Protein AF-A0A4Q3YCX0-F1 (afdb_monomer)

Nearest PDB structures (foldseek):
  1whk-assembly1_A  TM=4.786E-01  e=2.354E+00  Mus musculus
  2a63-assembly1_A  TM=5.006E-01  e=6.613E+00  Lambdavirus lambda
  5cro-assembly1_B  TM=4.441E-01  e=7.935E+00  Lambdavirus lambda

Foldseek 3Di:
DDAQDAPPDPHGDDFQFWKDAPPDPDIKTWQDWLQVLRHDPPDDPVNSVVCCVPQVTWIWIADPVPGTDIDHSHNPRIGGPGGDDPPD

Structure (mmCIF, N/CA/C/O backbone):
data_AF-A0A4Q3YCX0-F1
#
_entry.id   AF-A0A4Q3YCX0-F1
#
loop_
_atom_site.group_PDB
_atom_site.id
_atom_site.type_symbol
_atom_site.label_atom_id
_atom_site.label_alt_id
_atom_site.label_comp_id
_atom_site.label_asym_id
_atom_site.label_entity_id
_atom_site.label_seq_id
_atom_site.pdbx_PDB_ins_code
_atom_site.Cartn_x
_atom_site.Cartn_y
_atom_site.Cartn_z
_atom_site.occupancy
_atom_site.B_iso_or_equiv
_atom_site.auth_seq_id
_atom_site.auth_comp_id
_atom_site.auth_asym_id
_atom_site.auth_atom_id
_atom_site.pdbx_PDB_model_num
ATOM 1 N N . MET A 1 1 ? -13.881 1.420 9.119 1.00 59.88 1 MET A N 1
ATOM 2 C CA . MET A 1 1 ? -13.575 1.002 7.735 1.00 59.88 1 MET A CA 1
ATOM 3 C C . MET A 1 1 ? -12.891 -0.352 7.792 1.00 59.88 1 MET A C 1
ATOM 5 O O . MET A 1 1 ? -12.239 -0.629 8.794 1.00 59.88 1 MET A O 1
ATOM 9 N N . LYS A 1 2 ? -13.117 -1.217 6.800 1.00 68.94 2 LYS A N 1
ATOM 10 C CA . LYS A 1 2 ? -12.449 -2.522 6.707 1.00 68.94 2 LYS A CA 1
ATOM 11 C C . LYS A 1 2 ? -11.033 -2.286 6.166 1.00 68.94 2 LYS A C 1
ATOM 13 O O . LYS A 1 2 ? -10.866 -1.414 5.321 1.00 68.94 2 LYS A O 1
ATOM 18 N N . ALA A 1 3 ? -10.032 -2.999 6.679 1.00 76.69 3 ALA A N 1
ATOM 19 C CA . ALA A 1 3 ? -8.692 -2.953 6.096 1.00 76.69 3 ALA A CA 1
ATOM 20 C C . ALA A 1 3 ? -8.725 -3.583 4.688 1.00 76.69 3 ALA A C 1
ATOM 22 O O . ALA A 1 3 ? -9.433 -4.584 4.520 1.00 76.69 3 ALA A O 1
ATOM 23 N N . PRO A 1 4 ? -7.996 -3.030 3.702 1.00 86.31 4 PRO A N 1
ATOM 24 C CA . PRO A 1 4 ? -7.880 -3.648 2.388 1.00 86.31 4 PRO A CA 1
ATOM 25 C C . PRO A 1 4 ? -7.214 -5.022 2.519 1.00 86.31 4 PRO A C 1
ATOM 27 O O . PRO A 1 4 ? -6.365 -5.227 3.391 1.00 86.31 4 PRO A O 1
ATOM 30 N N . CYS A 1 5 ? -7.613 -5.961 1.664 1.00 89.62 5 CYS A N 1
ATOM 31 C CA . CYS A 1 5 ? -7.049 -7.308 1.597 1.00 89.62 5 CYS A CA 1
ATOM 32 C C . CYS A 1 5 ? -6.486 -7.563 0.203 1.00 89.62 5 CYS A C 1
ATOM 34 O O . CYS A 1 5 ? -7.002 -7.029 -0.778 1.00 89.62 5 CYS A O 1
ATOM 36 N N . TYR A 1 6 ? -5.471 -8.421 0.113 1.00 89.62 6 TYR A N 1
ATOM 37 C CA . TYR A 1 6 ? -4.955 -8.863 -1.180 1.00 89.62 6 TYR A CA 1
ATOM 38 C C . TYR A 1 6 ? -6.017 -9.604 -1.984 1.00 89.62 6 TYR A C 1
ATOM 40 O O . TYR A 1 6 ? -6.887 -10.276 -1.423 1.00 89.62 6 TYR A O 1
ATOM 48 N N . ARG A 1 7 ? -5.913 -9.505 -3.310 1.00 85.50 7 ARG A N 1
ATOM 49 C CA . ARG A 1 7 ? -6.806 -10.199 -4.233 1.00 85.50 7 ARG A CA 1
ATOM 50 C C . ARG A 1 7 ? -6.922 -11.688 -3.882 1.00 85.50 7 ARG A C 1
ATOM 52 O O . ARG A 1 7 ? -5.923 -12.348 -3.604 1.00 85.50 7 ARG A O 1
ATOM 59 N N . ASP A 1 8 ? -8.154 -12.197 -3.923 1.00 84.00 8 ASP A N 1
ATOM 60 C CA . ASP A 1 8 ? -8.489 -13.608 -3.686 1.00 84.00 8 ASP A CA 1
ATOM 61 C C . ASP A 1 8 ? -8.013 -14.141 -2.313 1.00 84.00 8 ASP A C 1
ATOM 63 O O . ASP A 1 8 ? -7.776 -15.337 -2.138 1.00 84.00 8 ASP A O 1
ATOM 67 N N . SER A 1 9 ? -7.876 -13.249 -1.321 1.00 85.50 9 SER A N 1
ATOM 68 C CA . SER A 1 9 ? -7.356 -13.558 0.010 1.00 85.50 9 SER A CA 1
ATOM 69 C C . SER A 1 9 ? -8.061 -12.767 1.115 1.00 85.50 9 SER A C 1
ATOM 71 O O . SER A 1 9 ? -8.469 -11.622 0.936 1.00 85.50 9 SER A O 1
ATOM 73 N N . ASP A 1 10 ? -8.143 -13.362 2.306 1.00 86.62 10 ASP A N 1
ATOM 74 C CA . ASP A 1 10 ? -8.585 -12.683 3.532 1.00 86.62 10 ASP A 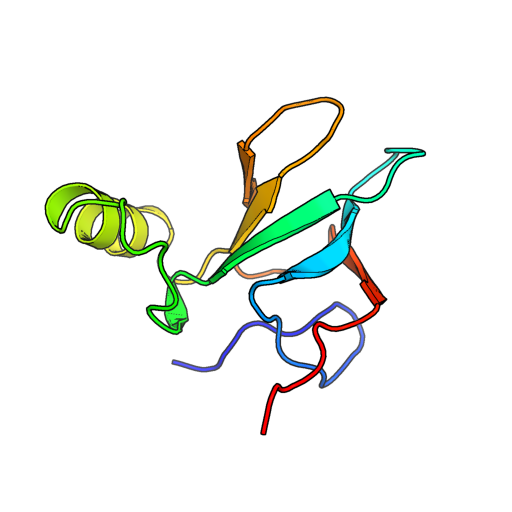CA 1
ATOM 75 C C . ASP A 1 10 ? -7.419 -12.033 4.301 1.00 86.62 10 ASP A C 1
ATOM 77 O O . ASP A 1 10 ? -7.604 -11.521 5.408 1.00 86.62 10 ASP A O 1
ATOM 81 N N . ILE A 1 11 ? -6.202 -12.059 3.746 1.00 89.00 11 ILE A N 1
ATOM 82 C CA . ILE A 1 11 ? -5.021 -11.460 4.373 1.00 89.00 11 ILE A CA 1
ATOM 83 C C . ILE A 1 11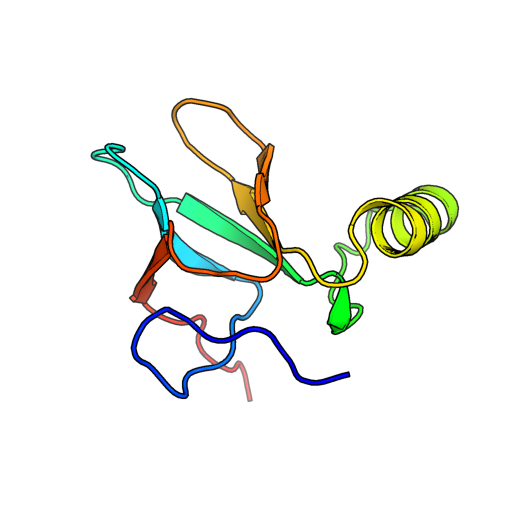 ? -5.094 -9.934 4.216 1.00 89.00 11 ILE A C 1
ATOM 85 O O . ILE A 1 11 ? -5.039 -9.446 3.082 1.00 89.00 11 ILE A O 1
ATOM 89 N N . PRO A 1 12 ? -5.176 -9.171 5.323 1.00 89.75 12 PRO A N 1
ATOM 90 C CA . PRO A 1 12 ? -5.171 -7.719 5.261 1.00 89.75 12 PRO A CA 1
ATOM 91 C C . PRO A 1 12 ? -3.788 -7.207 4.860 1.00 89.75 12 PRO A C 1
ATOM 93 O O . PRO A 1 12 ? -2.773 -7.753 5.300 1.00 89.75 12 PRO A O 1
ATOM 96 N N . VAL A 1 13 ? -3.760 -6.128 4.085 1.00 91.25 13 VAL A N 1
ATOM 97 C CA . VAL A 1 13 ? -2.526 -5.431 3.713 1.00 91.25 13 VAL A CA 1
ATOM 98 C C . VAL A 1 13 ? -1.890 -4.788 4.939 1.00 91.25 13 VAL A C 1
ATOM 100 O O . VAL A 1 13 ? -2.574 -4.194 5.779 1.00 91.25 13 VAL A O 1
ATOM 103 N N . ARG A 1 14 ? -0.564 -4.894 5.037 1.00 91.00 14 ARG A N 1
ATOM 104 C CA . ARG A 1 14 ? 0.233 -4.323 6.123 1.00 91.00 14 ARG A CA 1
ATOM 105 C C . ARG A 1 14 ? 1.429 -3.563 5.576 1.00 91.00 14 ARG A C 1
ATOM 107 O O . ARG A 1 14 ? 2.021 -3.945 4.569 1.00 91.00 14 ARG A O 1
ATOM 114 N N . ARG A 1 15 ? 1.836 -2.516 6.294 1.00 91.88 15 ARG A N 1
ATOM 115 C CA . ARG A 1 15 ? 3.122 -1.860 6.056 1.00 91.88 15 ARG A CA 1
ATOM 116 C C . ARG A 1 15 ? 4.268 -2.865 6.181 1.00 91.88 15 ARG A C 1
ATOM 118 O O . ARG A 1 15 ? 4.294 -3.677 7.104 1.00 91.88 15 ARG A O 1
ATOM 125 N N . GLY A 1 16 ? 5.210 -2.791 5.248 1.00 93.00 16 GLY A N 1
ATOM 126 C CA . GLY A 1 16 ? 6.358 -3.686 5.135 1.00 93.00 16 GLY A CA 1
ATOM 127 C C . GLY A 1 16 ? 6.065 -5.010 4.426 1.00 93.00 16 GLY A C 1
ATOM 128 O O . GLY A 1 16 ? 6.974 -5.832 4.284 1.00 93.00 16 GLY A O 1
ATOM 129 N N . ASP A 1 17 ? 4.824 -5.257 3.989 1.00 94.00 17 ASP A N 1
ATOM 130 C CA . ASP A 1 17 ? 4.547 -6.393 3.116 1.00 94.00 17 ASP A CA 1
ATOM 131 C C . ASP A 1 17 ? 5.357 -6.249 1.820 1.00 94.00 17 ASP A C 1
ATOM 133 O O . ASP A 1 17 ? 5.398 -5.180 1.206 1.00 94.00 17 ASP A O 1
ATOM 137 N N . LEU A 1 18 ? 5.991 -7.345 1.398 1.00 95.00 18 LEU A N 1
ATOM 138 C CA . LEU A 1 18 ? 6.598 -7.445 0.079 1.00 95.00 18 LEU A CA 1
ATOM 139 C C . LEU A 1 18 ? 5.585 -8.009 -0.900 1.00 95.00 18 LEU A C 1
ATOM 141 O O . LEU A 1 18 ? 5.030 -9.097 -0.704 1.00 95.00 18 LEU A O 1
ATOM 145 N N . VAL A 1 19 ? 5.412 -7.281 -1.988 1.00 93.06 19 VAL A N 1
ATOM 146 C CA . VAL A 1 19 ? 4.390 -7.545 -2.984 1.00 93.06 19 VAL A CA 1
ATOM 147 C C . VAL A 1 19 ? 4.986 -7.521 -4.381 1.00 93.06 19 VAL A C 1
ATOM 149 O O . VAL A 1 19 ? 6.022 -6.903 -4.630 1.00 93.06 19 VAL A O 1
ATOM 152 N N . ARG A 1 20 ? 4.329 -8.199 -5.313 1.00 91.94 20 ARG A N 1
ATOM 153 C CA . ARG A 1 20 ? 4.586 -8.029 -6.736 1.00 91.94 20 ARG A CA 1
ATOM 154 C C . ARG A 1 20 ? 3.547 -7.058 -7.281 1.00 91.94 20 ARG A C 1
ATOM 156 O O . 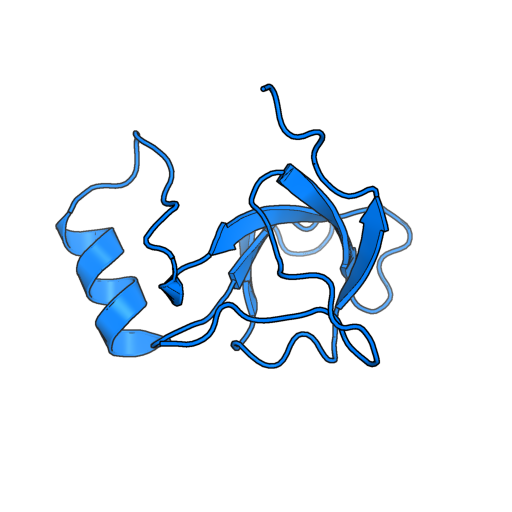ARG A 1 20 ? 2.352 -7.345 -7.236 1.00 91.94 20 ARG A O 1
ATOM 163 N N . TRP A 1 21 ? 4.023 -5.915 -7.758 1.00 89.12 21 TRP A N 1
ATOM 164 C CA . TRP A 1 21 ? 3.224 -4.933 -8.481 1.00 89.12 21 TRP A CA 1
ATOM 165 C C . TRP A 1 21 ? 3.331 -5.200 -9.984 1.00 89.12 21 TRP A C 1
ATOM 167 O O . TRP A 1 21 ? 4.332 -5.750 -10.444 1.00 89.12 21 TRP A O 1
ATOM 177 N N . HIS A 1 22 ? 2.275 -4.893 -10.735 1.00 77.75 22 HIS A N 1
ATOM 178 C CA . HIS A 1 22 ? 2.122 -5.234 -12.149 1.00 77.75 22 HIS A CA 1
ATOM 179 C C . HIS A 1 22 ? 3.407 -5.174 -12.982 1.00 77.75 22 HIS A C 1
ATOM 181 O O . HIS A 1 22 ? 4.007 -4.120 -13.142 1.00 77.75 22 HIS A O 1
ATOM 187 N N . SER A 1 23 ? 3.743 -6.294 -13.627 1.00 68.62 23 SER A N 1
ATOM 188 C CA . SER A 1 23 ? 4.827 -6.403 -14.620 1.00 68.62 23 SER A CA 1
ATOM 189 C C . SER A 1 23 ? 6.235 -6.037 -14.131 1.00 68.62 23 SER A C 1
ATOM 191 O O . SER A 1 23 ? 7.174 -6.134 -14.920 1.00 68.62 23 SER A O 1
ATOM 193 N N . ASP A 1 24 ? 6.411 -5.686 -12.857 1.00 79.69 24 ASP A N 1
ATOM 194 C CA . ASP A 1 24 ? 7.730 -5.493 -12.272 1.00 79.69 24 ASP A CA 1
ATOM 195 C C . ASP A 1 24 ? 8.361 -6.861 -11.973 1.00 79.69 24 ASP A C 1
ATOM 197 O O . ASP A 1 24 ? 7.788 -7.720 -11.295 1.00 79.69 24 ASP A O 1
ATOM 201 N N . GLU A 1 25 ? 9.583 -7.067 -12.469 1.00 80.12 25 GLU A N 1
ATOM 202 C CA . GLU A 1 25 ? 10.385 -8.246 -12.117 1.00 80.12 25 GLU A CA 1
ATOM 203 C C . GLU A 1 25 ? 10.834 -8.206 -10.647 1.00 80.12 25 GLU A C 1
ATOM 205 O O . GLU A 1 25 ? 11.004 -9.245 -10.005 1.00 80.12 25 GLU A O 1
ATOM 210 N N . ALA A 1 26 ? 11.020 -6.999 -10.108 1.00 89.25 26 ALA A N 1
ATOM 211 C CA . ALA A 1 26 ? 11.469 -6.763 -8.745 1.00 89.25 26 ALA A CA 1
ATOM 212 C C . ALA A 1 26 ? 10.291 -6.526 -7.786 1.00 89.25 26 ALA A C 1
ATOM 214 O O . ALA A 1 26 ? 9.236 -6.022 -8.160 1.00 89.25 26 ALA A O 1
ATOM 215 N N . LEU A 1 27 ? 10.478 -6.910 -6.520 1.00 93.00 27 LEU A N 1
ATOM 216 C CA . LEU A 1 27 ? 9.440 -6.774 -5.499 1.00 93.00 27 LEU A CA 1
ATOM 217 C C . LEU A 1 27 ? 9.292 -5.319 -5.050 1.00 93.00 27 LEU A C 1
ATOM 219 O O . LEU A 1 27 ? 10.279 -4.599 -4.901 1.00 93.00 27 LEU A O 1
ATOM 223 N N . SER A 1 28 ? 8.047 -4.940 -4.787 1.00 94.06 28 SER A N 1
ATOM 224 C CA . SER A 1 28 ? 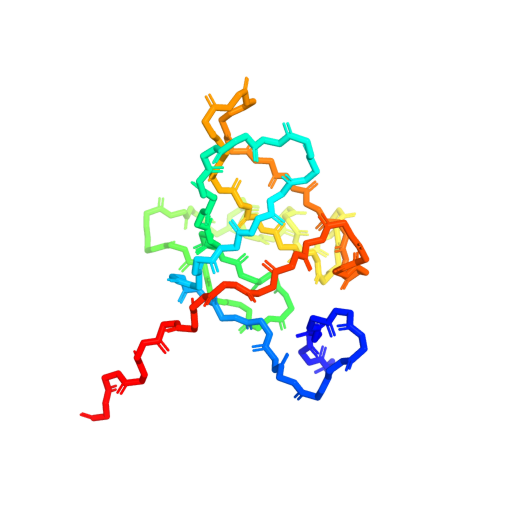7.661 -3.676 -4.170 1.00 94.06 28 SER A CA 1
ATOM 225 C C . SER A 1 28 ? 7.388 -3.871 -2.679 1.00 94.06 28 SER A C 1
ATOM 227 O O . SER A 1 28 ? 7.123 -4.987 -2.224 1.00 94.06 28 SER A O 1
ATOM 229 N N . GLU A 1 29 ? 7.443 -2.786 -1.914 1.00 94.62 29 GLU A N 1
ATOM 230 C CA . GLU A 1 29 ? 7.163 -2.789 -0.474 1.00 94.62 29 GLU A CA 1
ATOM 231 C C . GLU A 1 29 ? 5.994 -1.859 -0.155 1.00 94.62 29 GLU A C 1
ATOM 233 O O . GLU A 1 29 ? 5.960 -0.722 -0.624 1.00 94.62 29 GLU A O 1
ATOM 238 N N . VAL A 1 30 ? 5.048 -2.314 0.665 1.00 93.75 30 VAL A N 1
ATOM 239 C CA . VAL A 1 30 ? 3.965 -1.460 1.165 1.00 93.75 30 VAL A CA 1
ATOM 240 C C . VAL A 1 30 ? 4.517 -0.466 2.188 1.00 93.75 30 VAL A C 1
ATOM 242 O O . VAL A 1 30 ? 4.984 -0.855 3.255 1.00 93.75 30 VAL A O 1
ATOM 245 N N . LEU A 1 31 ? 4.420 0.830 1.898 1.00 93.56 31 LEU A N 1
ATOM 246 C CA . LEU A 1 31 ? 4.911 1.902 2.765 1.00 93.56 31 LEU A CA 1
ATOM 247 C C . LEU A 1 31 ? 3.907 2.329 3.836 1.00 93.56 31 LEU A C 1
ATOM 249 O O . LEU A 1 31 ? 4.316 2.660 4.947 1.00 93.56 31 LEU A O 1
ATOM 253 N N . PHE A 1 32 ? 2.615 2.369 3.506 1.00 92.50 32 PHE A N 1
ATOM 254 C CA . PHE A 1 32 ? 1.537 2.654 4.454 1.00 92.50 32 PHE A CA 1
ATOM 255 C C . PHE A 1 32 ? 0.165 2.309 3.882 1.00 92.50 32 PHE A C 1
ATOM 257 O O . PHE A 1 32 ? -0.024 2.253 2.666 1.00 92.50 32 PHE A O 1
ATOM 264 N N . VAL A 1 33 ? -0.807 2.141 4.780 1.00 91.62 33 VAL A N 1
ATOM 265 C CA . VAL A 1 33 ? -2.215 1.907 4.442 1.00 91.62 33 VAL A CA 1
ATOM 266 C C . VAL A 1 33 ? -3.053 3.059 4.997 1.00 91.62 33 VAL A C 1
ATOM 268 O O . VAL A 1 33 ? -3.102 3.291 6.206 1.00 91.62 33 VAL A O 1
ATOM 271 N N . VAL A 1 34 ? -3.721 3.805 4.113 1.00 90.62 34 VAL A N 1
ATOM 272 C CA . VAL A 1 34 ? -4.431 5.045 4.474 1.00 90.62 34 VAL A CA 1
ATOM 27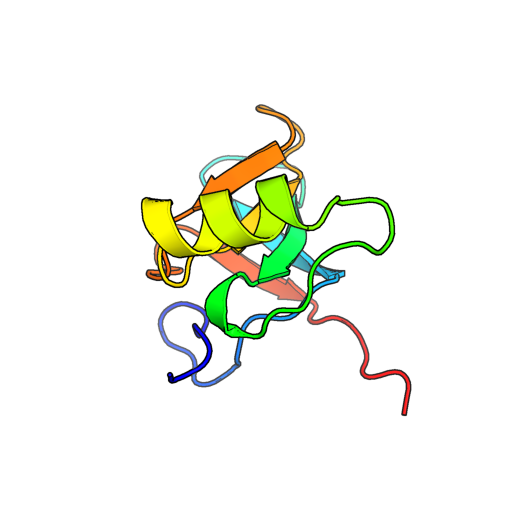3 C C . VAL A 1 34 ? -5.573 4.767 5.457 1.00 90.62 34 VAL A C 1
ATOM 275 O O . VAL A 1 34 ? -5.726 5.479 6.454 1.00 90.62 34 VAL A O 1
ATOM 278 N N . SER A 1 35 ? -6.341 3.700 5.217 1.00 85.06 35 SER A N 1
ATOM 279 C CA . SER A 1 35 ? -7.534 3.344 6.003 1.00 85.06 35 SER A CA 1
ATOM 280 C C . SER A 1 35 ? -7.237 2.892 7.435 1.00 85.06 35 SER A C 1
ATOM 282 O O . SER A 1 35 ? -8.103 3.016 8.304 1.00 85.06 35 SER A O 1
ATOM 284 N N . THR A 1 36 ? -6.029 2.390 7.706 1.00 84.94 36 THR A N 1
ATOM 285 C CA . THR A 1 36 ? -5.594 1.991 9.055 1.00 84.94 36 THR A CA 1
ATOM 286 C C . THR A 1 36 ? -4.893 3.126 9.800 1.00 84.94 36 THR A C 1
ATOM 288 O O . THR A 1 36 ? -4.708 3.043 11.012 1.00 84.94 36 THR A O 1
ATOM 291 N N . GLY A 1 37 ? -4.528 4.204 9.096 1.00 86.12 37 GLY A N 1
ATOM 292 C CA . GLY A 1 37 ? -3.755 5.308 9.656 1.00 86.12 37 GLY A CA 1
ATOM 293 C C . GLY A 1 37 ? -2.292 4.960 9.939 1.00 86.12 37 GLY A C 1
ATOM 294 O O . GLY A 1 37 ? -1.631 5.728 10.638 1.00 86.12 37 GLY A O 1
ATOM 295 N N . ASP A 1 38 ? -1.794 3.844 9.402 1.00 87.00 38 ASP A N 1
ATOM 296 C CA . ASP A 1 38 ? -0.417 3.363 9.560 1.00 87.00 38 ASP A CA 1
ATOM 297 C C . ASP A 1 38 ? 0.550 4.138 8.658 1.00 87.00 38 ASP A C 1
ATOM 299 O O . ASP A 1 38 ? 1.145 3.593 7.733 1.00 87.00 38 ASP A O 1
ATOM 303 N N . PHE A 1 39 ? 0.644 5.449 8.884 1.00 89.38 39 PHE A N 1
ATOM 304 C CA . PHE A 1 39 ? 1.521 6.346 8.138 1.00 89.38 39 PHE A CA 1
ATOM 305 C C . PHE A 1 39 ? 2.948 6.371 8.711 1.00 89.38 39 PHE A C 1
ATOM 307 O O . PHE A 1 39 ? 3.130 6.208 9.920 1.00 89.38 39 PHE A O 1
ATOM 314 N N . PRO A 1 40 ? 3.969 6.677 7.888 1.00 87.12 40 PRO A N 1
ATOM 315 C CA . PRO A 1 40 ? 5.331 6.890 8.366 1.00 87.12 40 PRO A CA 1
ATOM 316 C C . PRO A 1 40 ? 5.414 8.059 9.359 1.00 87.12 40 PRO A C 1
ATOM 318 O O . PRO A 1 40 ? 4.741 9.080 9.192 1.00 87.12 40 PRO A O 1
ATOM 321 N N . GLU A 1 41 ? 6.276 7.949 10.374 1.00 86.50 41 GLU A N 1
ATOM 322 C CA . GLU A 1 41 ? 6.407 8.973 11.425 1.00 86.50 41 GLU A CA 1
ATOM 323 C C . GLU A 1 41 ? 6.826 10.342 10.879 1.00 86.50 41 GLU A C 1
ATOM 325 O O . GLU A 1 41 ? 6.401 11.376 11.388 1.00 86.50 41 GLU A O 1
ATOM 330 N N . ASN A 1 42 ? 7.619 10.344 9.809 1.00 88.38 42 ASN A N 1
ATOM 331 C CA . ASN A 1 42 ? 8.111 11.541 9.136 1.00 88.38 42 ASN A CA 1
ATOM 332 C C . ASN A 1 42 ? 7.067 12.228 8.241 1.00 88.38 42 ASN A C 1
ATOM 334 O O . ASN A 1 42 ? 7.337 13.317 7.741 1.00 88.38 42 ASN A O 1
ATOM 338 N N . LEU A 1 43 ? 5.904 11.613 8.014 1.00 90.31 43 LEU A N 1
ATOM 339 C CA . LEU A 1 43 ? 4.834 12.217 7.228 1.00 90.31 43 LEU A CA 1
ATOM 340 C C . LEU A 1 43 ? 4.028 13.183 8.103 1.00 90.31 43 LEU A C 1
ATOM 342 O O . LEU A 1 43 ? 3.514 12.774 9.146 1.00 90.31 43 LEU A O 1
ATOM 346 N N . ASP A 1 44 ? 3.890 14.443 7.693 1.00 93.12 44 ASP A N 1
ATOM 347 C CA . ASP A 1 44 ? 3.163 15.449 8.473 1.00 93.12 44 ASP A CA 1
ATOM 348 C C . ASP A 1 44 ? 1.638 15.228 8.487 1.00 93.12 44 ASP A C 1
ATOM 350 O O . ASP A 1 44 ? 1.071 14.469 7.699 1.00 93.12 44 ASP A O 1
ATOM 354 N N . GLN A 1 45 ? 0.958 15.896 9.424 1.00 91.62 45 GLN A N 1
ATOM 355 C CA . GLN A 1 45 ? -0.485 15.746 9.613 1.00 91.62 45 GLN A CA 1
ATOM 356 C C . GLN A 1 45 ? -1.291 16.208 8.389 1.00 91.62 45 GLN A C 1
ATOM 358 O O . GLN A 1 45 ? -2.270 15.558 8.031 1.00 91.62 45 GLN A O 1
ATOM 363 N N . ALA A 1 46 ? -0.859 17.280 7.717 1.00 94.06 46 ALA A N 1
ATOM 364 C CA . ALA A 1 46 ? -1.553 17.813 6.547 1.00 94.06 46 ALA A CA 1
ATOM 365 C C . ALA A 1 46 ? -1.546 16.812 5.382 1.00 94.06 46 ALA A C 1
ATOM 367 O O . ALA A 1 46 ? -2.567 16.605 4.732 1.00 94.06 46 ALA A O 1
ATOM 368 N N . SE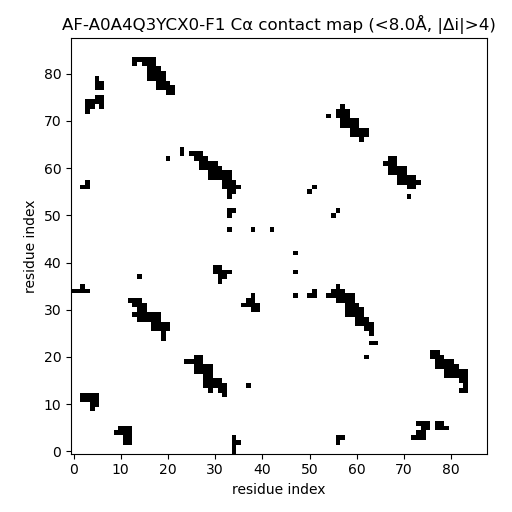R A 1 47 ? -0.420 16.133 5.171 1.00 91.31 47 SER A N 1
ATOM 369 C CA . SER A 1 47 ? -0.256 15.095 4.156 1.00 91.31 47 SER A CA 1
ATOM 370 C C . SER A 1 47 ? -1.116 13.873 4.471 1.00 91.31 47 SER A C 1
ATOM 372 O O . SER A 1 47 ? -1.791 13.350 3.588 1.00 91.31 47 SER A O 1
ATOM 374 N N . ARG A 1 48 ? -1.158 13.438 5.739 1.00 91.44 48 ARG A N 1
ATOM 375 C CA . ARG A 1 48 ? -2.031 12.333 6.184 1.00 91.44 48 ARG A CA 1
ATOM 376 C C . ARG A 1 48 ? -3.505 12.636 5.928 1.00 91.44 48 ARG A C 1
ATOM 378 O O . ARG A 1 48 ? -4.240 11.766 5.463 1.00 91.44 48 ARG A O 1
ATOM 385 N N . ASP A 1 49 ? -3.936 13.856 6.234 1.00 91.62 49 ASP A N 1
ATOM 386 C CA . ASP A 1 49 ? -5.322 14.275 6.036 1.00 91.62 49 ASP A CA 1
ATOM 387 C C . ASP A 1 49 ? -5.659 14.429 4.552 1.00 91.62 49 ASP A C 1
ATOM 389 O O . ASP A 1 49 ? -6.737 14.010 4.132 1.00 91.62 49 ASP A O 1
ATOM 393 N N . TRP A 1 50 ? -4.715 14.922 3.744 1.00 91.00 50 TRP A N 1
ATOM 394 C CA . TRP A 1 50 ? -4.852 14.936 2.290 1.00 91.00 50 TRP A CA 1
ATOM 395 C C . TRP A 1 50 ? -5.014 13.523 1.718 1.00 91.00 50 TRP A C 1
ATOM 397 O O . TRP A 1 50 ? -5.966 13.286 0.981 1.00 91.00 50 TRP A O 1
ATOM 407 N N . PHE A 1 51 ? -4.176 12.556 2.118 1.00 89.88 51 PHE A N 1
ATOM 408 C CA . PHE A 1 51 ? -4.304 11.171 1.645 1.00 89.88 51 PHE A CA 1
ATOM 409 C C . PHE A 1 51 ? -5.665 10.557 1.982 1.00 89.88 51 PHE A C 1
ATOM 411 O O . PHE A 1 51 ? -6.263 9.879 1.149 1.00 89.88 51 PHE A O 1
ATOM 418 N N . ARG A 1 52 ? -6.173 10.805 3.193 1.00 88.69 52 ARG A N 1
ATOM 419 C CA . ARG A 1 52 ? -7.500 10.330 3.611 1.00 88.69 52 ARG A CA 1
ATOM 420 C C . ARG A 1 52 ? -8.624 10.963 2.798 1.00 88.69 52 ARG A C 1
ATOM 422 O O . ARG A 1 52 ? -9.583 10.273 2.474 1.00 88.69 52 ARG A O 1
ATOM 429 N N . ALA A 1 53 ? -8.522 12.258 2.506 1.00 88.88 53 ALA A N 1
ATOM 430 C CA . ALA A 1 53 ? -9.537 12.980 1.747 1.00 88.88 53 ALA A CA 1
ATOM 431 C C . ALA A 1 53 ? -9.555 12.567 0.270 1.00 88.88 53 ALA A C 1
ATOM 433 O O . ALA A 1 53 ? -10.631 12.384 -0.290 1.00 88.88 53 ALA A O 1
ATOM 434 N N . GLU A 1 54 ? -8.377 12.411 -0.334 1.00 87.25 54 GLU A N 1
ATOM 435 C CA . GLU A 1 54 ? -8.232 12.141 -1.765 1.00 87.25 54 GLU A CA 1
ATOM 436 C C . GLU A 1 54 ? -8.450 10.662 -2.104 1.00 87.25 54 GLU A C 1
ATOM 438 O O . GLU A 1 54 ? -9.146 10.338 -3.062 1.00 87.25 54 GLU A O 1
ATOM 443 N N . PHE A 1 55 ? -7.888 9.751 -1.304 1.00 81.44 55 PHE A N 1
ATOM 444 C CA . PHE A 1 55 ? -7.832 8.326 -1.649 1.00 81.44 55 PHE A CA 1
ATOM 445 C C . PHE A 1 55 ? -8.692 7.439 -0.755 1.00 81.44 55 PHE A C 1
ATOM 447 O O . PHE A 1 55 ? -8.802 6.247 -1.034 1.00 81.44 55 PHE A O 1
ATOM 454 N N . GLY A 1 56 ? -9.274 7.978 0.323 1.00 79.69 56 GLY A N 1
ATOM 455 C CA . GLY A 1 56 ? -10.119 7.240 1.265 1.00 79.69 56 GLY A CA 1
ATOM 456 C C . GLY A 1 56 ? -9.377 6.129 2.018 1.00 79.69 56 GLY A C 1
ATOM 457 O O . GLY A 1 56 ? -9.054 6.281 3.197 1.00 79.69 56 GLY A O 1
ATOM 458 N N . GLY A 1 57 ? -9.121 5.005 1.339 1.00 81.38 57 GLY A N 1
ATOM 459 C CA . GLY A 1 57 ? -8.561 3.766 1.878 1.00 81.38 57 GLY A CA 1
ATOM 460 C C . GLY A 1 57 ? -7.423 3.126 1.073 1.00 81.38 57 GLY A C 1
ATOM 461 O O . GLY A 1 57 ? -7.182 1.935 1.252 1.00 81.38 57 GLY A O 1
ATOM 462 N N . GLY A 1 58 ? -6.723 3.892 0.231 1.00 88.50 58 GLY A N 1
ATOM 463 C CA . GLY A 1 58 ? -5.622 3.398 -0.605 1.00 88.50 58 GLY A CA 1
ATOM 464 C C . GLY A 1 58 ? -4.367 2.914 0.136 1.00 88.50 58 GLY A C 1
ATOM 465 O O . GLY A 1 58 ? -4.233 3.016 1.364 1.00 88.50 58 GLY A O 1
ATOM 466 N N . ILE A 1 59 ? -3.423 2.396 -0.646 1.00 91.19 59 ILE A N 1
ATOM 467 C CA . ILE A 1 59 ? -2.141 1.853 -0.190 1.00 91.19 59 ILE A CA 1
ATOM 468 C C . ILE A 1 59 ? -1.024 2.559 -0.947 1.00 91.19 59 ILE A C 1
ATOM 470 O O . ILE A 1 59 ? -1.079 2.695 -2.165 1.00 91.19 59 ILE A O 1
ATOM 474 N N . MET A 1 60 ? 0.007 2.990 -0.228 1.00 93.19 60 MET A N 1
ATOM 475 C CA . MET A 1 60 ? 1.236 3.463 -0.855 1.00 93.19 60 MET A CA 1
ATOM 476 C C . MET A 1 60 ? 2.221 2.306 -0.956 1.00 93.19 60 MET A C 1
ATOM 478 O O . MET A 1 60 ? 2.534 1.675 0.057 1.00 93.19 60 MET A O 1
ATOM 482 N N . ILE A 1 61 ? 2.747 2.064 -2.150 1.00 92.56 61 ILE A N 1
ATOM 483 C CA . ILE A 1 61 ? 3.796 1.079 -2.410 1.00 92.56 61 ILE A CA 1
ATOM 484 C C . ILE A 1 61 ? 5.042 1.759 -2.962 1.00 92.56 61 ILE A C 1
ATOM 486 O O . ILE A 1 61 ? 4.961 2.706 -3.738 1.00 92.56 61 ILE A O 1
ATOM 490 N N . LYS A 1 62 ? 6.211 1.255 -2.580 1.00 93.38 62 LYS A N 1
ATOM 491 C CA . LYS A 1 62 ? 7.486 1.636 -3.174 1.00 93.38 62 LYS A CA 1
ATOM 492 C C . LYS A 1 62 ? 7.848 0.649 -4.263 1.00 93.38 62 LYS A C 1
ATOM 494 O O . LYS A 1 62 ? 8.139 -0.513 -3.981 1.00 93.38 62 LYS A O 1
ATOM 499 N N . THR A 1 63 ? 7.871 1.149 -5.484 1.00 89.75 63 THR A N 1
ATOM 500 C CA . THR A 1 63 ? 8.104 0.384 -6.704 1.00 89.75 63 THR A CA 1
ATOM 501 C C . THR A 1 63 ? 9.496 0.701 -7.260 1.00 89.75 63 THR A C 1
ATOM 503 O O . THR A 1 63 ? 9.943 1.854 -7.208 1.00 89.75 63 THR A O 1
ATOM 506 N N . PRO A 1 64 ? 10.226 -0.289 -7.793 1.00 86.19 64 PRO A N 1
ATOM 507 C CA . PRO A 1 64 ? 11.501 -0.043 -8.464 1.00 86.19 64 PRO A CA 1
ATOM 508 C C . PRO A 1 64 ? 11.372 0.786 -9.749 1.00 86.19 64 PRO A C 1
ATOM 510 O O . PRO A 1 64 ? 12.279 1.556 -10.063 1.00 86.19 64 PRO A O 1
ATOM 513 N N . SER A 1 65 ? 10.275 0.626 -10.494 1.00 85.38 65 SER A N 1
ATOM 514 C CA . SER A 1 65 ? 10.089 1.246 -11.811 1.00 85.38 65 SER A CA 1
ATOM 515 C C . SER A 1 65 ? 9.483 2.653 -11.762 1.00 85.38 65 SER A C 1
ATOM 517 O O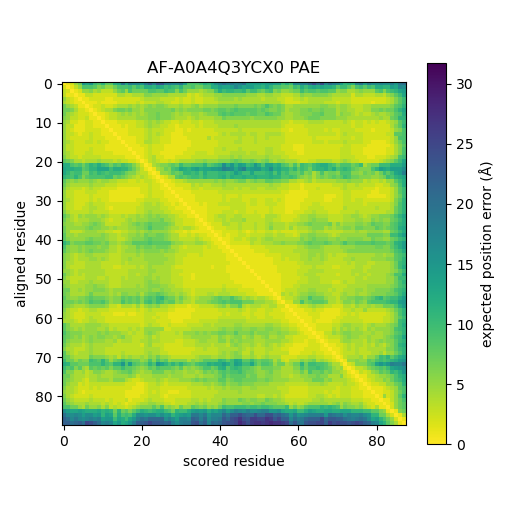 . SER A 1 65 ? 9.815 3.478 -12.615 1.00 85.38 65 SER A O 1
ATOM 519 N N . ALA A 1 66 ? 8.644 2.958 -10.767 1.00 85.31 66 ALA A N 1
ATOM 520 C CA . ALA A 1 66 ? 7.903 4.220 -10.681 1.00 85.31 66 ALA A CA 1
ATOM 521 C C . ALA A 1 66 ? 8.114 4.992 -9.364 1.00 85.31 66 ALA A C 1
ATOM 523 O O . ALA A 1 66 ? 7.589 6.095 -9.211 1.00 85.31 66 ALA A O 1
ATOM 524 N N . GLY A 1 67 ? 8.910 4.466 -8.427 1.00 89.88 67 GLY A N 1
ATOM 525 C CA . GLY A 1 67 ? 9.073 5.060 -7.101 1.00 89.88 67 GLY A CA 1
ATOM 526 C C . GLY A 1 67 ? 7.841 4.825 -6.229 1.00 89.88 67 GLY A C 1
ATOM 527 O O . GLY A 1 67 ? 7.258 3.742 -6.262 1.00 89.88 67 GLY A O 1
ATOM 528 N N . ASP A 1 68 ? 7.457 5.818 -5.434 1.00 92.00 68 ASP A N 1
ATOM 529 C CA . ASP A 1 68 ? 6.331 5.698 -4.507 1.00 92.00 68 ASP A CA 1
ATOM 530 C C . ASP A 1 68 ? 5.009 5.954 -5.250 1.00 92.00 68 ASP A C 1
ATOM 532 O O . ASP A 1 68 ? 4.779 7.048 -5.772 1.00 92.00 68 ASP A O 1
ATOM 536 N N . VAL A 1 69 ? 4.149 4.936 -5.311 1.00 89.69 69 VAL A N 1
ATOM 537 C CA . VAL A 1 69 ? 2.884 4.944 -6.056 1.00 89.69 69 VAL A CA 1
ATOM 538 C C . VAL A 1 69 ? 1.715 4.668 -5.117 1.00 89.69 69 VAL A C 1
ATOM 540 O O . VAL A 1 69 ? 1.774 3.769 -4.276 1.00 89.69 69 VAL A O 1
ATOM 543 N N . LEU A 1 70 ? 0.641 5.442 -5.285 1.00 88.56 70 LEU A N 1
ATOM 544 C CA . LEU A 1 70 ? -0.634 5.213 -4.616 1.00 88.56 70 LEU A CA 1
ATOM 545 C C . LEU A 1 70 ? -1.537 4.329 -5.456 1.00 88.56 70 LEU A C 1
ATOM 547 O O . LEU A 1 70 ? -1.904 4.688 -6.572 1.00 88.56 70 LEU A O 1
ATOM 551 N N . GLU A 1 71 ? -1.939 3.221 -4.855 1.00 86.44 71 GLU A N 1
ATOM 552 C CA . GLU A 1 71 ? -2.930 2.303 -5.387 1.00 86.44 71 GLU A CA 1
ATOM 553 C C . GLU A 1 71 ? -4.240 2.462 -4.612 1.00 86.44 71 GLU A C 1
ATOM 555 O O . GLU A 1 71 ? -4.250 2.739 -3.403 1.00 86.44 71 GLU A O 1
ATOM 560 N N . SER A 1 72 ? -5.361 2.310 -5.319 1.00 77.25 72 SER A N 1
ATOM 561 C CA . SER A 1 72 ? -6.686 2.278 -4.696 1.00 77.25 72 SER A CA 1
ATO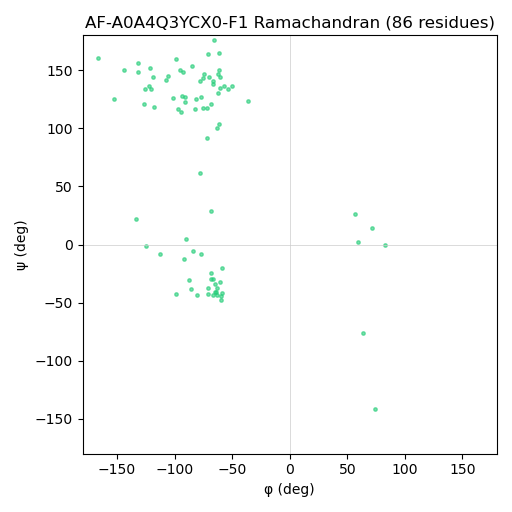M 562 C C . SER A 1 72 ? -6.804 1.107 -3.717 1.00 77.25 72 SER A C 1
ATOM 564 O O . SER A 1 72 ? -6.002 0.177 -3.729 1.00 77.25 72 SER A O 1
ATOM 566 N N . GLU A 1 73 ? -7.820 1.136 -2.852 1.00 71.81 73 GLU A N 1
ATOM 567 C CA . GLU A 1 73 ? -8.053 0.074 -1.856 1.00 71.81 73 GLU A CA 1
ATOM 568 C C . GLU A 1 73 ? -8.251 -1.325 -2.476 1.00 71.81 73 GLU A C 1
ATOM 570 O O . GLU A 1 73 ? -8.028 -2.346 -1.817 1.00 71.81 73 GLU A O 1
ATOM 575 N N . ASP A 1 74 ? -8.601 -1.360 -3.761 1.00 72.06 74 ASP A N 1
ATOM 576 C CA . ASP A 1 74 ? -8.690 -2.553 -4.587 1.00 72.06 74 ASP A CA 1
ATOM 577 C C . ASP A 1 74 ? -7.281 -3.075 -4.899 1.00 72.06 74 ASP A C 1
ATOM 579 O O . ASP A 1 74 ? -6.647 -2.703 -5.886 1.00 72.06 74 ASP A O 1
ATOM 583 N N . CYS A 1 75 ? -6.779 -3.976 -4.054 1.00 80.69 75 CYS A N 1
ATOM 584 C CA . CYS A 1 75 ? -5.472 -4.632 -4.199 1.00 80.69 75 CYS A CA 1
ATOM 585 C C . CYS A 1 75 ? -5.408 -5.604 -5.396 1.00 80.69 75 CYS A C 1
ATOM 587 O O . CYS A 1 75 ? -4.692 -6.603 -5.357 1.00 80.69 75 CYS A O 1
ATOM 589 N N . GLU A 1 76 ? -6.184 -5.368 -6.453 1.00 80.75 76 GLU A N 1
ATOM 590 C CA . GLU A 1 76 ? -6.304 -6.240 -7.622 1.00 80.75 76 GLU A CA 1
ATOM 591 C C . GLU A 1 76 ? -5.008 -6.313 -8.431 1.00 80.75 76 GLU A C 1
ATOM 593 O O . GLU A 1 76 ? -4.716 -7.341 -9.051 1.00 80.75 76 GLU A O 1
ATOM 598 N N . ALA A 1 77 ? -4.236 -5.227 -8.390 1.00 81.75 77 ALA A N 1
ATOM 599 C CA . ALA A 1 77 ? -2.962 -5.047 -9.072 1.00 81.75 77 ALA A CA 1
ATOM 600 C C . ALA A 1 77 ? -1.751 -5.613 -8.314 1.00 81.75 77 ALA A C 1
ATOM 602 O O . ALA A 1 77 ? -0.623 -5.567 -8.816 1.00 81.75 77 ALA A O 1
ATOM 603 N N . ILE A 1 78 ? -1.967 -6.103 -7.091 1.00 88.12 78 ILE A N 1
ATOM 604 C CA . ILE A 1 78 ? -0.906 -6.383 -6.130 1.00 88.12 78 ILE A CA 1
ATOM 605 C C . ILE A 1 78 ? -1.023 -7.825 -5.636 1.00 88.12 78 ILE A C 1
ATOM 607 O O . ILE A 1 78 ? -2.017 -8.223 -5.030 1.00 88.12 78 ILE A O 1
ATOM 611 N N . GLU A 1 79 ? 0.033 -8.605 -5.842 1.00 90.56 79 GLU A N 1
ATOM 612 C CA . GLU A 1 79 ? 0.136 -9.971 -5.330 1.00 90.56 79 GLU A CA 1
ATOM 613 C C . GLU A 1 79 ? 1.022 -9.998 -4.079 1.00 90.56 79 GLU A C 1
ATOM 615 O O . GLU A 1 79 ? 2.174 -9.557 -4.110 1.00 90.56 79 GLU A O 1
ATOM 620 N N . LEU A 1 80 ? 0.517 -10.550 -2.973 1.00 92.12 80 LEU A N 1
ATOM 621 C CA . LEU A 1 80 ? 1.321 -10.754 -1.770 1.00 92.12 80 LEU A CA 1
ATOM 622 C C . LEU A 1 80 ? 2.387 -11.828 -2.006 1.00 92.12 80 LEU A C 1
ATOM 624 O O . LEU A 1 80 ? 2.065 -12.991 -2.239 1.00 92.12 80 LEU A O 1
ATOM 628 N N . VAL A 1 81 ? 3.660 -11.460 -1.846 1.00 93.19 81 VAL A N 1
ATOM 629 C CA . VAL A 1 81 ? 4.788 -12.404 -1.912 1.00 93.19 81 VAL A CA 1
ATOM 630 C C . VAL A 1 81 ? 5.240 -12.809 -0.513 1.00 93.19 81 VAL A C 1
ATOM 632 O O . VAL A 1 81 ? 5.509 -13.982 -0.251 1.00 93.19 81 VAL A O 1
ATOM 635 N N . ARG A 1 82 ? 5.328 -11.846 0.409 1.00 92.75 82 ARG A N 1
ATOM 636 C CA . ARG A 1 82 ? 5.686 -12.099 1.807 1.00 92.75 82 ARG A CA 1
ATOM 637 C C . ARG A 1 82 ? 5.078 -11.035 2.704 1.00 92.75 82 ARG A C 1
ATOM 639 O O . ARG A 1 82 ? 5.377 -9.860 2.531 1.00 92.75 82 ARG A O 1
ATOM 646 N N . SER A 1 83 ? 4.320 -11.451 3.714 1.00 91.38 83 SER A N 1
ATOM 647 C CA . SER A 1 83 ? 3.819 -10.496 4.699 1.00 91.38 83 SER A CA 1
ATOM 648 C C . SER A 1 83 ? 4.924 -10.048 5.657 1.00 91.38 83 SER A C 1
ATOM 650 O O . SER A 1 83 ? 5.826 -10.830 5.991 1.00 91.38 83 SER A O 1
ATOM 652 N N . ALA A 1 84 ? 4.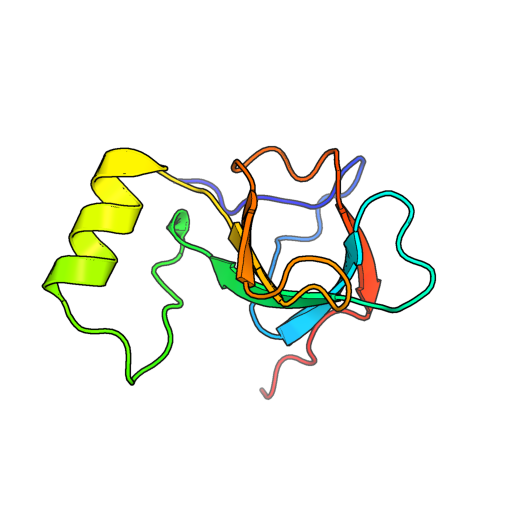856 -8.796 6.102 1.00 86.00 84 ALA A N 1
ATOM 653 C CA . ALA A 1 84 ? 5.644 -8.311 7.217 1.00 86.00 84 ALA A CA 1
ATOM 654 C C . ALA A 1 84 ? 5.425 -9.234 8.422 1.00 86.00 84 ALA A C 1
ATOM 656 O O . ALA A 1 84 ? 4.296 -9.606 8.762 1.00 86.00 84 ALA A O 1
ATOM 657 N N . ARG A 1 85 ? 6.515 -9.629 9.087 1.00 75.88 85 ARG A N 1
ATOM 658 C CA . ARG A 1 85 ? 6.378 -10.315 10.372 1.00 75.88 85 ARG A CA 1
ATOM 659 C C . ARG A 1 85 ? 5.710 -9.337 11.333 1.00 75.88 85 ARG A C 1
ATOM 661 O O . ARG A 1 85 ? 6.150 -8.199 11.444 1.00 75.88 85 ARG A O 1
ATOM 668 N N . SER A 1 86 ? 4.664 -9.785 12.025 1.00 55.81 86 SER A N 1
ATOM 669 C CA . SER A 1 86 ? 4.268 -9.120 13.263 1.00 55.81 86 SER A CA 1
ATOM 670 C C . SER A 1 86 ? 5.453 -9.254 14.212 1.00 55.81 86 SER A C 1
ATOM 672 O O . SER A 1 86 ? 5.683 -10.347 14.728 1.00 55.81 86 SER A O 1
ATOM 674 N N . ASP A 1 87 ? 6.223 -8.183 14.396 1.00 51.84 87 ASP A N 1
ATOM 675 C CA . ASP A 1 87 ? 6.982 -8.035 15.632 1.00 51.84 87 ASP A CA 1
ATOM 676 C C . ASP A 1 87 ? 5.932 -7.939 16.742 1.00 51.84 87 ASP A C 1
ATOM 678 O O . ASP A 1 87 ? 5.209 -6.948 16.862 1.00 51.84 87 ASP A O 1
ATOM 682 N N . ALA A 1 88 ? 5.744 -9.074 17.412 1.00 41.62 88 ALA A N 1
ATOM 683 C CA . ALA A 1 88 ? 4.916 -9.227 18.597 1.00 41.62 88 ALA A CA 1
ATOM 684 C C . ALA A 1 88 ? 5.675 -8.739 19.833 1.00 41.62 88 ALA A C 1
ATOM 686 O O . ALA A 1 88 ? 6.908 -8.960 19.886 1.00 41.62 88 ALA A O 1
#

pLDDT: mean 85.94, std 9.48, range [41.62, 95.0]

Radius of gyration: 12.33 Å; Cα contacts (8 Å, |Δi|>4): 173; chains: 1; bounding box: 25×31×33 Å

Sequence (88 aa):
MKAPCYRDSDIPVRRGDLVRWHSDEALSEVLFVVSTGDFPENLDQASRDWFRAEFGGGIMIKTPSAGDVLESEDCEAIELVRSARSDA

Secondary structure (DSSP, 8-state):
-PPPBBTT--PBP-TT-EEEETT-SSPEEEEEEGGGTB--TTS-HHHHHHHHHHHTT-EEEEETTTEEEEE-S-BTTEEEEEPPP---

Solvent-accessible surface area (backbone atoms only — not comparable to full-atom values): 5122 Å² total; per-residue (Å²): 132,80,73,40,36,33,59,102,48,90,54,61,71,50,58,57,19,32,24,39,42,77,95,48,93,59,71,21,35,29,60,23,36,49,58,76,66,51,64,58,87,89,58,53,69,68,58,54,51,46,49,38,72,76,51,51,40,18,33,35,32,42,34,88,90,75,40,78,44,80,41,62,44,70,31,76,62,37,45,83,74,42,76,46,77,78,86,122

Mean predicted aligned error: 4.95 Å